Protein AF-A0A1G1I0Y4-F1 (afdb_monomer_lite)

Secondary structure (DSSP, 8-state):
-PPP------S-HHHHGGGSPTT--S-----PPP--S-TTTT----HHHHHHHHHHHHHTT-

Foldseek 3Di:
DDDDDDDDDDDDLLVVLVVDDPPRDPDDDDDPQDCDPPCPPPVHNHPVCCCVVCVSNVVSVD

Radius of gyration: 14.51 Å; chains: 1; bounding box: 35×20×38 Å

pLDDT: mean 84.47, std 13.46, range [52.88, 96.5]

Sequence (62 aa):
MKELKTDIRTGDCLDILKEFPNDFFDLIVTSPPYADSRSKTYGGIKPDKYVAWFLPRTEQTG

Structure (mmCIF, N/CA/C/O backbone):
data_AF-A0A1G1I0Y4-F1
#
_entry.id   AF-A0A1G1I0Y4-F1
#
loop_
_atom_site.group_PDB
_atom_site.id
_atom_site.type_symbol
_atom_site.label_atom_id
_atom_site.label_alt_id
_atom_site.label_comp_id
_atom_site.label_asym_id
_atom_site.label_entity_id
_atom_site.label_seq_id
_atom_site.pdbx_PDB_ins_code
_atom_site.Cartn_x
_atom_site.Cartn_y
_atom_site.Cartn_z
_atom_site.occupancy
_atom_site.B_iso_or_equiv
_atom_site.auth_seq_id
_atom_site.auth_comp_id
_atom_site.auth_asym_id
_atom_site.auth_atom_id
_atom_site.pdbx_PDB_model_num
ATOM 1 N N . MET A 1 1 ? -19.431 11.835 22.032 1.00 70.19 1 MET A N 1
ATOM 2 C CA . MET A 1 1 ? -18.539 12.377 20.982 1.00 70.19 1 MET A CA 1
ATOM 3 C C . MET A 1 1 ? -17.598 11.264 20.567 1.00 70.19 1 MET A C 1
ATOM 5 O O . MET A 1 1 ? -17.105 10.589 21.460 1.00 70.19 1 MET A O 1
ATOM 9 N N . LYS A 1 2 ? -17.391 11.028 19.266 1.00 81.38 2 LYS A N 1
ATOM 10 C CA . LYS A 1 2 ? -16.286 10.163 18.832 1.00 81.38 2 LYS A CA 1
ATOM 11 C C . LYS A 1 2 ? -14.985 10.924 19.088 1.00 81.38 2 LYS A C 1
ATOM 13 O O . LYS A 1 2 ? -14.883 12.086 18.704 1.00 81.38 2 LYS A O 1
ATOM 18 N N . GLU A 1 3 ? -14.049 10.297 19.783 1.00 91.31 3 GLU A N 1
ATOM 19 C CA . GLU A 1 3 ? -12.701 10.830 19.951 1.00 91.31 3 GLU A CA 1
ATOM 20 C C . GLU A 1 3 ? -11.970 10.746 18.606 1.00 91.31 3 GLU A C 1
ATOM 22 O O . GLU A 1 3 ? -12.020 9.715 17.930 1.00 91.31 3 GLU A O 1
ATOM 27 N N . LEU A 1 4 ? -11.342 11.844 18.183 1.00 93.94 4 LEU A N 1
ATOM 28 C CA . LEU A 1 4 ? -10.533 11.858 16.969 1.00 93.94 4 LEU A CA 1
ATOM 29 C C . LEU A 1 4 ? -9.167 11.247 17.289 1.00 93.94 4 LEU A C 1
ATOM 31 O O . LEU A 1 4 ? -8.448 11.762 18.142 1.00 93.94 4 LEU A O 1
ATOM 35 N N . LYS A 1 5 ? -8.801 10.179 16.577 1.00 93.88 5 LYS A N 1
ATOM 36 C CA . LYS A 1 5 ? -7.498 9.521 16.703 1.00 93.88 5 LYS A CA 1
ATOM 37 C C . LYS A 1 5 ? -6.733 9.599 15.384 1.00 93.88 5 LYS A C 1
ATOM 39 O O . LYS A 1 5 ? -7.290 9.301 14.332 1.00 93.88 5 LYS A O 1
ATOM 44 N N . THR A 1 6 ? -5.444 9.917 15.476 1.00 96.06 6 THR A N 1
ATOM 45 C CA . THR A 1 6 ? -4.476 9.794 14.378 1.00 96.06 6 THR A CA 1
ATOM 46 C C . THR A 1 6 ? -3.492 8.678 14.719 1.00 96.06 6 THR A C 1
ATOM 48 O O . THR A 1 6 ? -2.925 8.676 15.809 1.00 96.06 6 THR A O 1
ATOM 51 N N . ASP A 1 7 ? -3.294 7.727 13.808 1.00 94.88 7 ASP A N 1
ATOM 52 C CA . ASP A 1 7 ? -2.353 6.607 13.952 1.00 94.88 7 ASP A CA 1
ATOM 53 C C . ASP A 1 7 ? -1.445 6.566 12.712 1.00 94.88 7 ASP A C 1
ATOM 55 O O . ASP A 1 7 ? -1.938 6.638 11.586 1.00 94.88 7 ASP A O 1
ATOM 59 N N . ILE A 1 8 ? -0.124 6.507 12.913 1.00 96.44 8 ILE A N 1
ATOM 60 C CA . ILE A 1 8 ? 0.882 6.487 11.842 1.00 96.44 8 ILE A CA 1
ATOM 61 C C . ILE A 1 8 ? 1.672 5.187 11.963 1.00 96.44 8 ILE A C 1
ATOM 63 O O . ILE A 1 8 ? 2.334 4.943 12.972 1.00 96.44 8 ILE A O 1
ATOM 67 N N . ARG A 1 9 ? 1.632 4.369 10.908 1.00 96.06 9 ARG A N 1
ATOM 68 C CA . ARG A 1 9 ? 2.361 3.100 10.811 1.00 96.06 9 ARG A CA 1
ATOM 69 C C . ARG A 1 9 ? 3.435 3.198 9.730 1.00 96.06 9 ARG A C 1
ATOM 71 O O . ARG A 1 9 ? 3.154 3.642 8.621 1.00 96.06 9 ARG A O 1
ATOM 78 N N . THR A 1 10 ? 4.653 2.774 10.055 1.00 96.50 10 THR A N 1
ATOM 79 C CA . THR A 1 10 ? 5.805 2.783 9.139 1.00 96.50 10 THR A CA 1
ATOM 80 C C . THR A 1 10 ? 6.1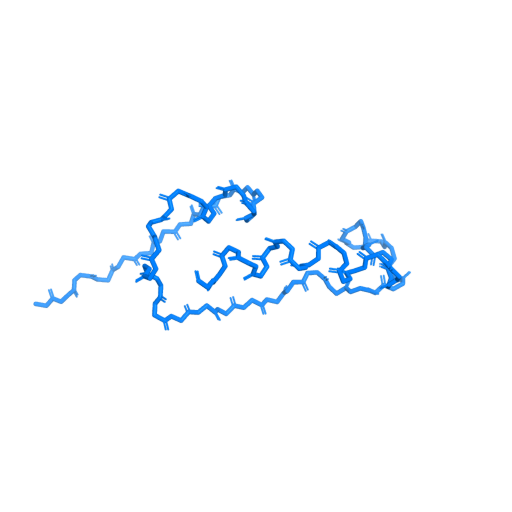44 1.354 8.724 1.00 96.50 10 THR A C 1
ATOM 82 O O . THR A 1 10 ? 6.405 0.524 9.590 1.00 96.50 10 THR A O 1
ATOM 85 N N . GLY A 1 11 ? 6.180 1.071 7.419 1.00 93.44 11 GLY A N 1
ATOM 86 C CA . GLY A 1 11 ? 6.508 -0.253 6.871 1.00 93.44 11 GLY A CA 1
ATOM 87 C C . GLY A 1 11 ? 5.940 -0.469 5.463 1.00 93.44 11 GLY A C 1
ATOM 88 O O . GLY A 1 11 ? 5.467 0.483 4.840 1.00 93.44 11 GLY A O 1
ATOM 89 N N . ASP A 1 12 ? 5.992 -1.708 4.957 1.00 92.12 12 ASP A N 1
ATOM 90 C CA . ASP A 1 12 ? 5.314 -2.075 3.702 1.00 92.12 12 ASP A CA 1
ATOM 91 C C . ASP A 1 12 ? 3.802 -2.164 3.951 1.00 92.12 12 ASP A C 1
ATOM 93 O O . ASP A 1 12 ? 3.342 -2.870 4.853 1.00 92.12 12 ASP A O 1
ATOM 97 N N . CYS A 1 13 ? 3.018 -1.450 3.142 1.00 92.62 13 CYS A N 1
ATOM 98 C CA . CYS A 1 13 ? 1.566 -1.458 3.259 1.00 92.62 13 CYS A CA 1
ATOM 99 C C . CYS A 1 13 ? 0.962 -2.854 3.055 1.00 92.62 13 CYS A C 1
ATOM 101 O O . CYS A 1 13 ? -0.075 -3.140 3.645 1.00 92.62 13 CYS A O 1
ATOM 103 N N . LEU A 1 14 ? 1.613 -3.729 2.279 1.00 91.88 14 LEU A N 1
ATOM 104 C CA . LEU A 1 14 ? 1.146 -5.094 2.046 1.00 91.88 14 LEU A CA 1
ATOM 105 C C . LEU A 1 14 ? 1.115 -5.925 3.334 1.00 91.88 14 LEU A C 1
ATOM 107 O O . LEU A 1 14 ? 0.313 -6.846 3.437 1.00 91.88 14 LEU A O 1
ATOM 111 N N . ASP A 1 15 ? 1.977 -5.616 4.301 1.00 95.06 15 ASP A N 1
ATOM 112 C CA . ASP A 1 15 ? 2.035 -6.334 5.572 1.00 95.06 15 ASP A CA 1
ATOM 113 C C . ASP A 1 15 ? 1.232 -5.624 6.658 1.00 95.06 15 ASP A C 1
ATOM 115 O O . ASP A 1 15 ? 0.477 -6.276 7.372 1.00 95.06 15 ASP A O 1
ATOM 119 N N . ILE A 1 16 ? 1.301 -4.291 6.716 1.00 96.00 16 ILE A N 1
ATOM 120 C CA . ILE A 1 16 ? 0.556 -3.496 7.703 1.00 96.00 16 ILE A CA 1
ATOM 121 C C . ILE A 1 16 ? -0.959 -3.657 7.533 1.00 96.00 16 ILE A C 1
ATOM 123 O O . ILE A 1 16 ? -1.675 -3.774 8.523 1.00 96.00 16 ILE A O 1
ATOM 127 N N . LEU A 1 17 ? -1.471 -3.660 6.296 1.00 94.62 17 LEU A N 1
ATOM 128 C CA . LEU A 1 17 ? -2.918 -3.746 6.066 1.00 94.62 17 LEU A CA 1
ATOM 129 C C . LEU A 1 17 ? -3.513 -5.076 6.557 1.00 94.62 17 LEU A C 1
ATOM 131 O O . LEU A 1 17 ? -4.658 -5.088 6.995 1.00 94.62 17 LEU A O 1
ATOM 135 N N . LYS A 1 18 ? -2.721 -6.159 6.593 1.00 94.38 18 LYS A N 1
ATOM 136 C CA . LYS A 1 18 ? -3.144 -7.474 7.109 1.00 94.38 18 LYS A CA 1
ATOM 137 C C . LYS A 1 18 ? -3.392 -7.489 8.621 1.00 94.38 18 LYS A C 1
ATOM 139 O O . LYS A 1 18 ? -3.979 -8.440 9.128 1.00 94.38 18 LYS A O 1
ATOM 144 N N . GLU A 1 19 ? -2.908 -6.487 9.356 1.00 95.25 19 GLU A N 1
ATOM 145 C CA . GLU A 1 19 ? -3.132 -6.374 10.804 1.00 95.25 19 GLU A CA 1
ATOM 146 C C . GLU A 1 19 ? -4.555 -5.905 11.141 1.00 95.25 19 GLU A C 1
ATOM 148 O O . GLU A 1 19 ? -4.995 -6.029 12.287 1.00 95.25 19 GLU A O 1
ATOM 153 N N . PHE A 1 20 ? -5.280 -5.367 10.157 1.00 94.25 20 PHE A N 1
ATOM 154 C CA . PHE A 1 20 ? -6.644 -4.891 10.323 1.00 94.25 20 PHE A CA 1
ATOM 155 C C . PHE A 1 20 ? -7.651 -5.964 9.885 1.00 94.25 20 PHE A C 1
ATOM 157 O O . PHE A 1 20 ? -7.388 -6.707 8.940 1.00 94.25 20 PHE A O 1
ATOM 164 N N . PRO A 1 21 ? -8.814 -6.065 10.552 1.00 94.56 21 PRO A N 1
ATOM 165 C CA . PRO A 1 21 ? -9.911 -6.896 10.071 1.00 94.56 21 PRO A CA 1
ATOM 166 C C . PRO A 1 21 ? -10.396 -6.462 8.681 1.00 94.56 21 PRO A C 1
ATOM 168 O O . PRO A 1 21 ? -10.231 -5.306 8.288 1.00 94.56 21 PRO A O 1
ATOM 171 N N . ASN A 1 22 ? -11.082 -7.364 7.980 1.00 93.75 22 ASN A N 1
ATOM 172 C CA . ASN A 1 22 ? -11.842 -7.003 6.782 1.00 93.75 22 ASN A CA 1
ATOM 173 C C . ASN A 1 22 ? -12.901 -5.933 7.119 1.00 93.75 22 ASN A C 1
ATOM 175 O O . ASN A 1 22 ? -13.380 -5.877 8.256 1.00 93.75 22 ASN A O 1
ATOM 179 N N . ASP A 1 23 ? -13.266 -5.103 6.137 1.00 93.88 23 ASP A N 1
ATOM 180 C CA . ASP A 1 23 ? -14.261 -4.023 6.272 1.00 93.88 23 ASP A CA 1
ATOM 181 C C . ASP A 1 23 ? -13.955 -3.003 7.393 1.00 93.88 23 ASP A C 1
ATOM 183 O O . ASP A 1 23 ? -14.855 -2.413 7.993 1.00 93.88 23 ASP A O 1
ATOM 187 N N . PHE A 1 24 ? -12.673 -2.790 7.710 1.00 94.38 24 PHE A N 1
ATOM 188 C CA . PHE A 1 24 ? -12.262 -1.900 8.804 1.00 94.38 24 PHE A CA 1
ATOM 189 C C . PHE A 1 24 ? -12.193 -0.412 8.420 1.00 94.38 24 PHE A C 1
ATOM 191 O O . PHE A 1 24 ? -12.400 0.452 9.274 1.00 94.38 24 PHE A O 1
ATOM 198 N N . PHE A 1 25 ? -11.877 -0.089 7.161 1.00 94.25 25 PHE A N 1
ATOM 199 C CA . PHE A 1 25 ? -11.694 1.289 6.694 1.00 94.25 25 PHE A CA 1
ATOM 200 C C . PHE A 1 25 ? -12.866 1.748 5.822 1.00 94.25 25 PHE A C 1
ATOM 202 O O . PHE A 1 25 ? -13.144 1.146 4.792 1.00 94.25 25 PHE A O 1
ATOM 209 N N . ASP A 1 26 ? -13.491 2.875 6.178 1.00 95.31 26 ASP A N 1
ATOM 210 C CA . ASP A 1 26 ? -14.585 3.469 5.388 1.00 95.31 26 ASP A CA 1
ATOM 211 C C . ASP A 1 26 ? -14.101 4.144 4.086 1.00 95.31 26 ASP A C 1
ATOM 213 O O . ASP A 1 26 ? -14.858 4.293 3.127 1.00 95.31 26 ASP A O 1
ATOM 217 N N . LEU A 1 27 ? -12.850 4.620 4.063 1.00 94.62 27 LEU A N 1
ATOM 218 C CA . LEU A 1 27 ? -12.247 5.313 2.924 1.00 94.62 27 LEU A CA 1
ATOM 219 C C . LEU A 1 27 ? -10.735 5.104 2.910 1.00 94.62 27 LEU A C 1
ATOM 221 O O . LEU A 1 27 ? -10.046 5.396 3.887 1.00 94.62 27 LEU A O 1
ATOM 225 N N . ILE A 1 28 ? -10.215 4.694 1.755 1.00 93.62 28 ILE A N 1
ATOM 226 C CA . ILE A 1 28 ? -8.781 4.577 1.500 1.00 93.62 28 ILE A CA 1
ATOM 227 C C . ILE A 1 28 ? -8.402 5.576 0.409 1.00 93.62 28 ILE A C 1
ATOM 229 O 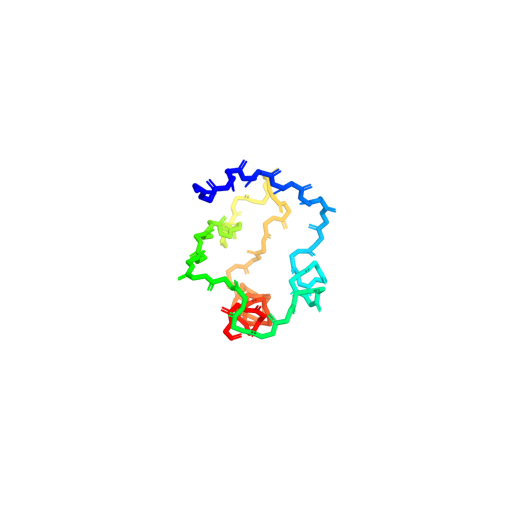O . ILE A 1 28 ? -8.957 5.569 -0.688 1.00 93.62 28 ILE A O 1
ATOM 233 N N . VAL A 1 29 ? -7.432 6.438 0.710 1.00 93.62 29 VAL A N 1
ATOM 234 C CA . VAL A 1 29 ? -6.830 7.364 -0.255 1.00 93.62 29 VAL A CA 1
ATOM 235 C C . VAL A 1 29 ? -5.376 6.962 -0.434 1.00 93.62 29 VAL A C 1
ATOM 237 O O . VAL A 1 29 ? -4.630 6.873 0.539 1.00 93.62 29 VAL A O 1
ATOM 240 N N . THR A 1 30 ? -4.965 6.710 -1.675 1.00 90.81 30 THR A N 1
ATOM 241 C CA . THR A 1 30 ? -3.606 6.257 -1.978 1.00 90.81 30 THR A CA 1
ATOM 242 C C . THR A 1 30 ? -3.032 6.988 -3.184 1.00 90.81 30 THR A C 1
ATOM 244 O O . THR A 1 30 ? -3.719 7.241 -4.173 1.00 90.81 30 THR A O 1
ATOM 247 N N . SER A 1 31 ? -1.750 7.327 -3.095 1.00 87.75 31 SER A N 1
ATOM 248 C CA . SER A 1 31 ? -0.934 7.843 -4.192 1.00 87.75 31 SER A CA 1
ATOM 249 C C . SER A 1 31 ? 0.280 6.919 -4.337 1.00 87.75 31 SER A C 1
ATOM 251 O O . SER A 1 31 ? 1.366 7.263 -3.857 1.00 87.75 31 SER A O 1
ATOM 253 N N . PRO A 1 32 ? 0.101 5.703 -4.892 1.00 85.25 32 PRO A N 1
ATOM 254 C CA . PRO A 1 32 ? 1.194 4.746 -5.008 1.00 85.25 32 PRO A CA 1
ATOM 255 C C . PRO A 1 32 ? 2.355 5.364 -5.804 1.00 85.25 32 PRO A C 1
ATOM 257 O O . PRO A 1 32 ? 2.111 6.217 -6.663 1.00 85.25 32 PRO A O 1
ATOM 260 N N . PRO A 1 33 ? 3.613 4.951 -5.554 1.00 78.69 33 PRO A N 1
ATOM 261 C CA . PRO A 1 33 ? 4.752 5.392 -6.347 1.00 78.69 33 PRO A CA 1
ATOM 262 C C . PRO A 1 33 ? 4.436 5.193 -7.826 1.00 78.69 33 PRO A C 1
ATOM 264 O O . PRO A 1 33 ? 4.127 4.083 -8.256 1.00 78.69 33 PRO A O 1
ATOM 267 N N . TYR A 1 34 ? 4.460 6.280 -8.595 1.00 68.06 34 TYR A N 1
ATOM 268 C CA . TYR A 1 34 ? 4.146 6.209 -10.013 1.00 68.06 34 TYR A CA 1
ATOM 269 C C . TYR A 1 34 ? 5.132 5.285 -10.720 1.00 68.06 34 TYR A C 1
ATOM 271 O O . TYR A 1 34 ? 6.319 5.241 -10.387 1.00 68.06 34 TYR A O 1
ATOM 279 N N . ALA A 1 35 ? 4.629 4.596 -11.741 1.00 62.84 35 ALA A N 1
ATOM 280 C CA . ALA A 1 35 ? 5.392 3.756 -12.653 1.00 62.84 35 ALA A CA 1
ATOM 281 C C . ALA A 1 35 ? 6.340 4.575 -13.557 1.00 62.84 35 ALA A C 1
ATOM 283 O O . ALA A 1 35 ? 6.465 4.310 -14.750 1.00 62.84 35 ALA A O 1
ATOM 284 N N . ASP A 1 36 ? 6.926 5.652 -13.038 1.00 59.47 36 ASP A N 1
ATOM 285 C CA . ASP A 1 36 ? 7.693 6.592 -13.829 1.00 59.47 36 ASP A CA 1
ATOM 286 C C . ASP A 1 36 ? 9.057 5.987 -14.186 1.00 59.47 36 ASP A C 1
ATOM 288 O O . ASP A 1 36 ? 9.795 5.453 -13.357 1.00 59.47 36 ASP A O 1
ATOM 292 N N . SER A 1 37 ? 9.406 6.134 -15.459 1.00 52.88 37 SER A N 1
ATOM 293 C CA . SER A 1 37 ? 10.714 5.836 -16.048 1.00 52.88 37 SER A CA 1
ATOM 294 C C . SER A 1 37 ? 11.876 6.613 -15.404 1.00 52.88 37 SER A C 1
ATOM 296 O O . SER A 1 37 ? 13.048 6.292 -15.617 1.00 52.88 37 SER A O 1
ATOM 298 N N . ARG A 1 38 ? 11.569 7.637 -14.597 1.00 54.97 38 ARG A N 1
ATOM 299 C CA . ARG A 1 38 ? 12.526 8.441 -13.830 1.00 54.97 38 ARG A CA 1
ATOM 300 C C . ARG A 1 38 ? 12.939 7.706 -12.551 1.00 54.97 38 ARG A C 1
ATOM 302 O O . ARG A 1 38 ? 12.507 8.008 -11.446 1.00 54.97 38 ARG A O 1
ATOM 309 N N . SER A 1 39 ? 13.853 6.758 -12.725 1.00 55.34 39 SER A N 1
ATOM 310 C CA . SER A 1 39 ? 14.407 5.828 -11.725 1.00 55.34 39 SER A CA 1
ATOM 311 C C . SER A 1 39 ? 15.001 6.432 -10.439 1.00 55.34 39 SER A C 1
ATOM 313 O O . SER A 1 39 ? 15.323 5.683 -9.518 1.00 55.34 39 SER A O 1
ATOM 315 N N . LYS A 1 40 ? 15.181 7.756 -10.344 1.00 58.41 40 LYS A N 1
ATOM 316 C CA . LYS A 1 40 ? 16.021 8.384 -9.309 1.00 58.41 40 LYS A CA 1
ATOM 317 C C . LYS A 1 40 ? 15.331 8.670 -7.970 1.00 58.41 40 LYS A C 1
ATOM 319 O O . LYS A 1 40 ? 16.047 8.843 -6.992 1.00 58.41 40 LYS A O 1
ATOM 324 N N . THR A 1 41 ? 13.999 8.720 -7.895 1.00 57.19 41 THR A N 1
ATOM 325 C CA . THR A 1 41 ? 13.305 9.228 -6.687 1.00 57.19 41 THR A CA 1
ATOM 326 C C . THR A 1 41 ? 12.655 8.154 -5.813 1.00 57.19 41 THR A C 1
ATOM 328 O O . THR A 1 41 ? 12.549 8.362 -4.613 1.00 57.19 41 THR A O 1
ATOM 331 N N . TYR A 1 42 ? 12.252 7.010 -6.378 1.00 54.50 42 TYR A N 1
ATOM 332 C CA . TYR A 1 42 ? 11.494 5.974 -5.647 1.00 54.50 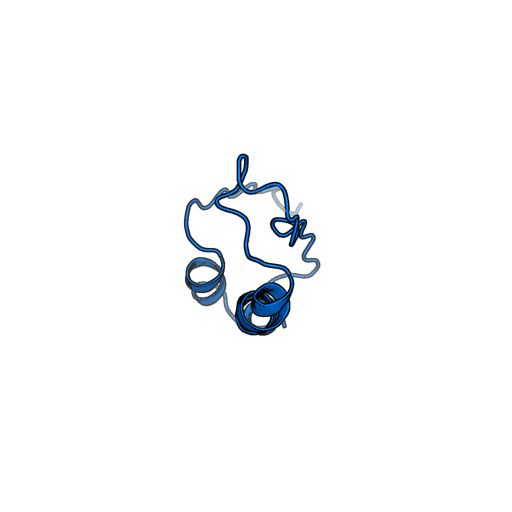42 TYR A CA 1
ATOM 333 C C . TYR A 1 42 ? 11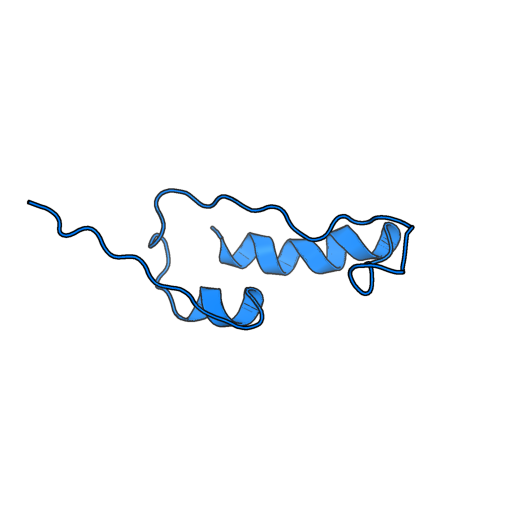.995 4.537 -5.859 1.00 54.50 42 TYR A C 1
ATOM 335 O O . TYR A 1 42 ? 11.274 3.590 -5.565 1.00 54.50 42 TYR A O 1
ATOM 343 N N . GLY A 1 43 ? 13.201 4.335 -6.408 1.00 58.62 43 GLY A N 1
ATOM 344 C CA . GLY A 1 43 ? 13.595 2.997 -6.883 1.00 58.62 43 GLY A CA 1
ATOM 345 C C . GLY A 1 43 ? 12.594 2.472 -7.923 1.00 58.62 43 GLY A C 1
ATOM 346 O O . GLY A 1 43 ? 12.219 1.303 -7.891 1.00 58.62 43 GLY A O 1
ATOM 347 N N . GLY A 1 44 ? 12.111 3.399 -8.768 1.00 63.69 44 GLY A N 1
ATOM 348 C CA . GLY A 1 44 ? 10.853 3.332 -9.510 1.00 63.69 44 GLY A CA 1
ATOM 349 C C . GLY A 1 44 ? 10.583 1.987 -10.168 1.00 63.69 44 GLY A C 1
ATOM 350 O O . GLY A 1 44 ? 11.438 1.410 -10.847 1.00 63.69 44 GLY A O 1
ATOM 351 N N . ILE A 1 45 ? 9.365 1.494 -9.968 1.00 76.00 45 ILE A N 1
ATOM 352 C CA . ILE A 1 45 ? 8.919 0.255 -10.584 1.00 76.00 45 ILE A CA 1
ATOM 353 C C . ILE A 1 45 ? 8.697 0.521 -12.053 1.00 76.00 45 ILE A C 1
ATOM 355 O O . ILE A 1 45 ? 7.960 1.430 -12.433 1.00 76.00 45 ILE A O 1
ATOM 359 N N . LYS A 1 46 ? 9.371 -0.279 -12.876 1.00 78.69 46 LYS A N 1
ATOM 360 C CA . LYS A 1 46 ? 9.248 -0.145 -14.317 1.00 78.69 46 LYS A CA 1
ATOM 361 C C . LYS A 1 46 ? 7.774 -0.281 -14.730 1.00 78.69 46 LYS A C 1
ATOM 363 O O . LYS A 1 46 ? 7.082 -1.134 -14.166 1.00 78.69 46 LYS A O 1
ATOM 368 N N . PRO A 1 47 ? 7.308 0.502 -15.718 1.00 82.62 47 PRO A N 1
ATOM 369 C CA . PRO A 1 47 ? 5.926 0.459 -16.194 1.00 82.62 47 PRO A CA 1
ATOM 370 C C . PRO A 1 47 ? 5.377 -0.950 -16.439 1.00 82.62 47 PRO A C 1
ATOM 372 O O . PRO A 1 47 ? 4.268 -1.263 -16.019 1.00 82.62 47 PRO A O 1
ATOM 375 N N . ASP A 1 48 ? 6.183 -1.824 -17.042 1.00 85.88 48 ASP A N 1
ATOM 376 C CA . ASP A 1 48 ? 5.843 -3.214 -17.361 1.00 85.88 48 ASP A CA 1
ATOM 377 C C . ASP A 1 48 ? 5.645 -4.105 -16.125 1.00 85.88 48 ASP A C 1
ATOM 379 O O . ASP A 1 48 ? 4.959 -5.121 -16.196 1.00 85.88 48 ASP A O 1
ATOM 383 N N . LYS A 1 49 ? 6.212 -3.723 -14.977 1.00 85.81 49 LYS A N 1
ATOM 384 C CA . LYS A 1 49 ? 6.098 -4.454 -13.706 1.00 85.81 49 LYS A CA 1
ATOM 385 C C . LYS A 1 49 ? 5.093 -3.839 -12.739 1.00 85.81 49 LYS A C 1
ATOM 387 O O . LYS A 1 49 ? 4.789 -4.454 -11.719 1.00 85.81 49 LYS A O 1
ATOM 392 N N . TYR A 1 50 ? 4.585 -2.645 -13.036 1.00 86.19 50 TYR A N 1
ATOM 393 C CA . TYR A 1 50 ? 3.761 -1.888 -12.101 1.00 86.19 50 TYR A CA 1
ATOM 394 C C . TYR A 1 50 ? 2.471 -2.616 -11.735 1.00 86.19 50 TYR A C 1
ATOM 396 O O . TYR A 1 50 ? 2.167 -2.757 -10.556 1.00 86.19 50 TYR A O 1
ATOM 404 N N . VAL A 1 51 ? 1.754 -3.143 -12.730 1.00 89.75 51 VAL A N 1
ATOM 405 C CA . VAL A 1 51 ? 0.491 -3.862 -12.504 1.00 89.75 51 VAL A CA 1
ATOM 406 C C . VAL A 1 51 ? 0.713 -5.074 -11.598 1.00 89.75 51 VAL A C 1
ATOM 408 O O . VAL A 1 51 ? 0.020 -5.225 -10.597 1.00 89.75 51 VAL A O 1
ATOM 411 N N . ALA A 1 52 ? 1.730 -5.889 -11.893 1.00 91.56 52 ALA A N 1
ATOM 412 C CA . ALA A 1 52 ? 2.064 -7.065 -11.091 1.00 91.56 52 ALA A CA 1
ATOM 413 C C . ALA A 1 52 ? 2.461 -6.706 -9.649 1.00 91.56 52 ALA A C 1
ATOM 415 O O . ALA A 1 52 ? 2.180 -7.457 -8.721 1.00 91.56 52 ALA A O 1
ATOM 416 N N . TRP A 1 53 ? 3.100 -5.553 -9.450 1.00 88.19 53 TRP A N 1
ATOM 417 C CA . TRP A 1 53 ? 3.437 -5.056 -8.120 1.00 88.19 53 TRP A CA 1
ATOM 418 C C . TRP A 1 53 ? 2.236 -4.449 -7.373 1.00 88.19 53 TRP A C 1
ATOM 420 O O . TRP A 1 53 ? 2.163 -4.558 -6.146 1.00 88.19 53 TRP A O 1
ATOM 430 N N . PHE A 1 54 ? 1.308 -3.803 -8.082 1.00 89.75 54 PHE A N 1
ATOM 431 C CA . PHE A 1 54 ? 0.213 -3.045 -7.479 1.00 89.75 54 PHE A CA 1
ATOM 432 C C . PHE A 1 54 ? -0.999 -3.913 -7.120 1.00 89.75 54 PHE A C 1
ATOM 434 O O . PHE A 1 54 ? -1.552 -3.742 -6.037 1.00 89.75 54 PHE A O 1
ATOM 441 N N . LEU A 1 55 ? -1.365 -4.883 -7.966 1.00 92.75 55 LEU A N 1
ATOM 442 C CA . LEU A 1 55 ? -2.510 -5.778 -7.737 1.00 92.75 55 LEU A CA 1
ATOM 443 C C . LEU A 1 55 ? -2.555 -6.437 -6.343 1.00 92.75 55 LEU A C 1
ATOM 445 O O . LEU A 1 55 ? -3.590 -6.326 -5.685 1.00 92.75 55 LEU A O 1
ATOM 449 N N . PRO A 1 56 ? -1.472 -7.058 -5.828 1.00 92.50 56 PRO A N 1
ATOM 450 C CA . PRO A 1 56 ? -1.520 -7.664 -4.496 1.00 92.50 56 PRO A CA 1
ATOM 451 C C . PRO A 1 56 ? -1.737 -6.635 -3.376 1.00 92.50 56 PRO A C 1
ATOM 453 O O . PRO A 1 56 ? -2.255 -6.983 -2.323 1.00 92.50 56 PRO A O 1
ATOM 456 N N . ARG A 1 57 ? -1.366 -5.362 -3.581 1.00 91.56 57 ARG A N 1
ATOM 457 C CA . ARG A 1 57 ? -1.594 -4.286 -2.599 1.00 91.56 57 ARG A CA 1
ATOM 458 C C . ARG A 1 57 ? -3.041 -3.818 -2.607 1.00 91.56 57 ARG A C 1
ATOM 460 O O . ARG A 1 57 ? -3.588 -3.570 -1.542 1.00 91.56 57 ARG A O 1
ATOM 467 N N . THR A 1 58 ? -3.660 -3.725 -3.784 1.00 90.88 58 THR A N 1
ATOM 468 C CA . THR A 1 58 ? -5.082 -3.367 -3.894 1.00 90.88 58 THR A CA 1
ATOM 469 C C . THR A 1 58 ? -6.002 -4.455 -3.353 1.00 90.88 58 THR A C 1
ATOM 471 O O . THR A 1 58 ? -7.068 -4.144 -2.837 1.00 90.88 58 THR A O 1
ATOM 474 N N . GLU A 1 59 ? -5.583 -5.719 -3.400 1.00 91.44 59 GLU A N 1
ATOM 475 C CA . GLU A 1 59 ? -6.338 -6.821 -2.792 1.00 91.44 59 GLU A CA 1
ATOM 476 C C . GLU A 1 59 ? -6.453 -6.679 -1.266 1.00 91.44 59 GLU A C 1
ATOM 478 O O . GLU A 1 59 ? -7.465 -7.060 -0.699 1.00 91.44 59 GLU A O 1
ATOM 483 N N . GLN A 1 60 ? -5.469 -6.060 -0.601 1.00 87.75 60 GLN A N 1
ATOM 484 C CA . GLN A 1 60 ? -5.528 -5.803 0.848 1.00 87.75 60 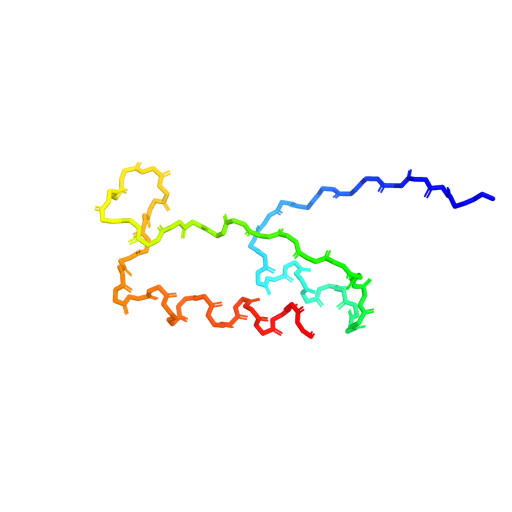GLN A CA 1
ATOM 485 C C . GLN A 1 60 ? -6.400 -4.596 1.228 1.00 87.75 60 GLN A C 1
ATOM 487 O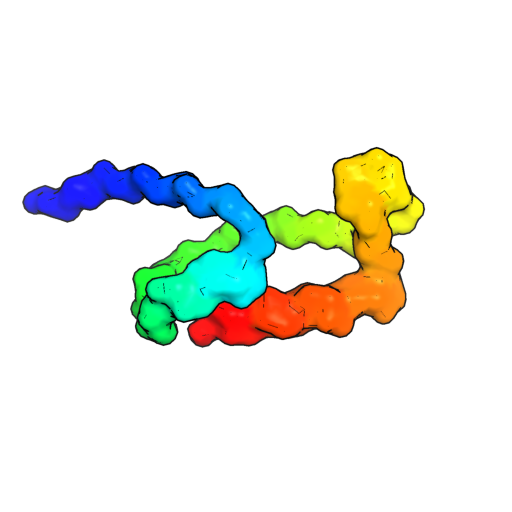 O . GLN A 1 60 ? -6.503 -4.263 2.404 1.00 87.75 60 GLN A O 1
ATOM 492 N N . THR A 1 61 ? -6.953 -3.881 0.244 1.00 79.31 61 THR A N 1
ATOM 493 C CA . THR A 1 61 ? -7.777 -2.681 0.474 1.00 79.31 61 THR A CA 1
ATOM 494 C C . THR A 1 61 ? -9.276 -2.923 0.298 1.00 79.31 61 THR A C 1
ATOM 496 O O . THR A 1 61 ? -10.042 -1.967 0.411 1.00 79.31 61 THR A O 1
ATOM 499 N N . GLY A 1 62 ? -9.678 -4.155 -0.022 1.00 69.50 62 GLY A N 1
ATOM 500 C CA . GLY A 1 62 ? -11.075 -4.552 -0.214 1.00 69.50 62 GLY A CA 1
ATOM 501 C C . GLY A 1 62 ? -11.559 -5.571 0.802 1.00 69.50 62 GLY A C 1
ATOM 502 O O . GLY A 1 62 ? -10.802 -5.886 1.748 1.00 69.50 62 GLY A O 1
#